Protein AF-A0A453FFB7-F1 (afdb_monomer)

Mean predicted aligned error: 6.85 Å

Radius of gyration: 14.03 Å; Cα contacts (8 Å, |Δi|>4): 52; chains: 1; bounding box: 29×17×42 Å

pLDDT: mean 82.67, std 14.17, range [51.06, 96.06]

Sequence (60 aa):
IYGPSLYNDYGAEVYPGADDAIQTAKKTNTSESWQSVQHEIHRIARVISQAALVLSGGLT

Solvent-accessible surface area (backbone atoms only — not comparable to full-atom values): 3405 Å² total; per-residue (Å²): 101,71,38,80,26,96,89,41,88,88,51,77,34,79,38,22,69,41,53,51,26,47,56,49,18,72,73,67,69,43,75,67,37,48,48,50,29,52,50,37,52,50,51,53,55,50,53,53,50,50,53,52,34,41,74,70,63,76,55,125

Nearest PDB structures (foldseek):
  2p61-assembly1_A  TM=8.599E-01  e=3.666E+00  Thermotoga maritima MSB8
  2ic6-assembly1_A  TM=8.538E-01  e=4.812E+00  Orthohantavirus sinnombreense
  2ic9-assembly1_A  TM=7.323E-01  e=2.990E+00  Orthohantavirus sinnombreense
  8glt-assembly1_0  TM=8.773E-01  e=7.746E+00  synthetic construct

Organism: Aegilops tauschii subsp. strangulata (NCBI:txid200361)

Secondary structure (DSSP, 8-state):
-EEEETTEEEEEEESHHHHHHHHHHHHH--HHHHHHHHHHHHHHHHHHHHHHHHHTTS--

Foldseek 3Di:
DWDAAPVDRDDGDDLRQLVNLVVVCVVPVDPVSVVSNVVSVVVVVVVVVVVVCVVVVVDD

InterPro domains:
  IPR007365 Transferrin receptor-like, dimerisation domain [PF04253] (1-55)
  IPR036757 Transferrin receptor-like, dimerisation domain superfamily [G3DSA:1.20.930.40] (1-57)
  IPR036757 Transferrin receptor-like, dimerisation domain superfamily [SSF47672] (1-57)

Structure (mmCIF, N/CA/C/O backbone):
data_AF-A0A453FFB7-F1
#
_entry.id   AF-A0A453FFB7-F1
#
loop_
_atom_site.group_PDB
_atom_site.id
_atom_site.type_symbol
_atom_site.label_atom_id
_atom_site.label_alt_id
_atom_site.label_comp_id
_atom_site.label_asym_id
_atom_site.label_entity_id
_atom_site.label_seq_id
_atom_site.pdbx_PDB_ins_code
_atom_site.Cartn_x
_atom_site.Cartn_y
_atom_site.Cartn_z
_atom_site.occupancy
_atom_site.B_iso_or_equiv
_atom_site.auth_seq_id
_atom_site.auth_comp_id
_atom_site.auth_asym_id
_atom_site.auth_atom_id
_atom_site.pdbx_PDB_model_num
ATOM 1 N N . ILE A 1 1 ? 5.764 2.576 -2.186 1.00 68.94 1 ILE A N 1
ATOM 2 C CA . ILE A 1 1 ? 6.523 1.422 -1.639 1.00 68.94 1 ILE A CA 1
ATOM 3 C C . ILE A 1 1 ? 7.385 1.885 -0.480 1.00 68.94 1 ILE A C 1
ATOM 5 O O . ILE A 1 1 ? 7.228 1.333 0.592 1.00 68.94 1 ILE A O 1
ATOM 9 N N . TYR A 1 2 ? 8.182 2.937 -0.653 1.00 71.19 2 TYR A N 1
ATOM 10 C CA . TYR A 1 2 ? 8.849 3.629 0.451 1.00 71.19 2 TYR A CA 1
ATOM 11 C C . TYR A 1 2 ? 8.227 5.010 0.644 1.00 71.19 2 TYR A C 1
ATOM 13 O O . TYR A 1 2 ? 7.804 5.627 -0.337 1.00 71.19 2 TYR A O 1
ATOM 21 N N . GLY A 1 3 ? 8.156 5.474 1.885 1.00 67.00 3 GLY A N 1
ATOM 22 C CA . GLY A 1 3 ? 7.705 6.818 2.228 1.00 67.00 3 GLY A CA 1
ATOM 23 C C . GLY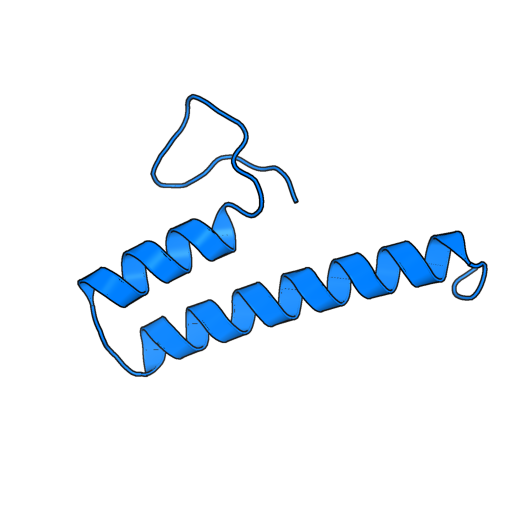 A 1 3 ? 7.824 7.067 3.733 1.00 67.00 3 GLY A C 1
ATOM 24 O O . GLY A 1 3 ? 8.027 6.108 4.479 1.00 67.00 3 GLY A O 1
ATOM 25 N N . PRO A 1 4 ? 7.725 8.331 4.169 1.00 60.88 4 PRO A N 1
ATOM 26 C CA . PRO A 1 4 ? 7.636 8.652 5.589 1.00 60.88 4 PRO A CA 1
ATOM 27 C C . PRO A 1 4 ? 6.354 8.040 6.173 1.00 60.88 4 PRO A C 1
ATOM 29 O O . PRO A 1 4 ? 5.305 8.064 5.525 1.00 60.88 4 PRO A O 1
ATOM 32 N N . SER A 1 5 ? 6.467 7.455 7.362 1.00 59.81 5 SER A N 1
ATOM 33 C CA . SER A 1 5 ? 5.369 6.855 8.125 1.00 59.81 5 SER A CA 1
ATOM 34 C C . SER A 1 5 ? 4.855 7.862 9.146 1.00 59.81 5 SER A C 1
ATOM 36 O O . SER A 1 5 ? 5.655 8.587 9.740 1.00 59.81 5 SER A O 1
ATOM 38 N N . LEU A 1 6 ? 3.540 7.914 9.385 1.00 62.34 6 LEU A N 1
ATOM 39 C CA . LEU A 1 6 ? 2.969 8.820 10.393 1.00 62.34 6 LEU A CA 1
ATOM 40 C C . LEU A 1 6 ? 3.438 8.484 11.818 1.00 62.34 6 LEU A C 1
ATOM 42 O O . LEU A 1 6 ? 3.322 9.323 12.713 1.00 62.34 6 LEU A O 1
ATOM 46 N N . TYR A 1 7 ? 3.957 7.271 12.035 1.00 58.84 7 TYR A N 1
ATOM 47 C CA . TYR A 1 7 ? 4.379 6.786 13.348 1.00 58.84 7 TYR A CA 1
ATOM 48 C C . TYR A 1 7 ? 5.899 6.597 13.496 1.00 58.84 7 TYR A C 1
ATOM 50 O O . TYR A 1 7 ? 6.350 6.270 14.596 1.00 58.84 7 TYR A O 1
ATOM 58 N N . ASN A 1 8 ? 6.695 6.828 12.443 1.00 56.03 8 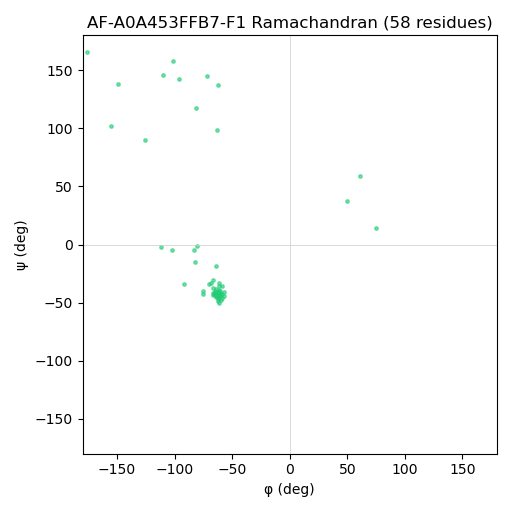ASN A N 1
ATOM 59 C CA . ASN A 1 8 ? 8.153 6.671 12.475 1.00 56.03 8 ASN A CA 1
ATOM 60 C C . ASN A 1 8 ? 8.861 7.536 11.407 1.00 56.03 8 ASN A C 1
ATOM 62 O O . ASN A 1 8 ? 8.932 7.171 10.235 1.00 56.03 8 ASN A O 1
ATOM 66 N N . ASP A 1 9 ? 9.434 8.667 11.831 1.00 55.97 9 ASP A N 1
ATOM 67 C CA . ASP A 1 9 ? 10.143 9.627 10.963 1.00 55.97 9 ASP A CA 1
ATOM 68 C C . ASP A 1 9 ? 11.617 9.255 10.680 1.00 55.97 9 ASP A C 1
ATOM 70 O O . ASP A 1 9 ? 12.295 9.948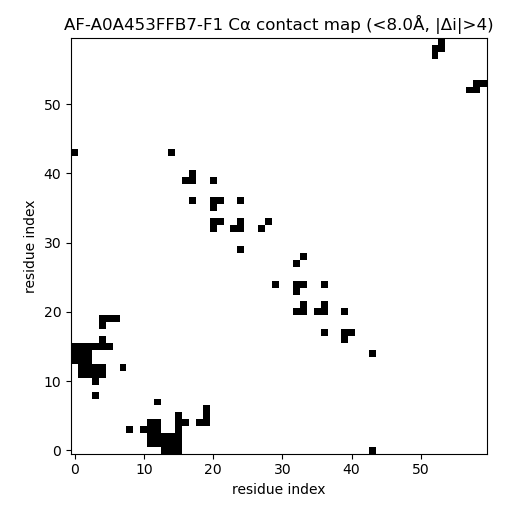 9.920 1.00 55.97 9 ASP A O 1
ATOM 74 N N . TYR A 1 10 ? 12.154 8.185 11.288 1.00 54.00 10 TYR A N 1
ATOM 75 C CA . TYR A 1 10 ? 13.599 7.892 11.252 1.00 54.00 10 TYR A CA 1
ATOM 76 C C . TYR A 1 10 ? 14.013 6.787 10.263 1.00 54.00 10 TYR A C 1
ATOM 78 O O . TYR A 1 10 ? 15.206 6.548 10.069 1.00 54.00 10 TYR A O 1
ATOM 86 N N . GLY A 1 11 ? 13.062 6.119 9.604 1.00 54.31 11 GLY A N 1
ATOM 87 C CA . GLY A 1 11 ? 13.345 5.052 8.645 1.00 54.31 11 GLY A CA 1
ATOM 88 C C . GLY A 1 11 ? 12.293 4.978 7.547 1.00 54.31 11 GLY A C 1
ATOM 89 O O . GLY A 1 11 ? 11.104 5.102 7.812 1.00 54.31 11 GLY A O 1
ATOM 90 N N . ALA A 1 12 ? 12.729 4.770 6.303 1.00 51.06 12 ALA A N 1
ATOM 91 C CA . ALA A 1 12 ? 11.818 4.483 5.203 1.00 51.06 12 ALA A CA 1
ATOM 92 C C . ALA A 1 12 ? 11.105 3.152 5.480 1.00 51.06 12 ALA A C 1
ATOM 94 O O . ALA A 1 12 ? 11.663 2.079 5.240 1.00 51.06 12 ALA A O 1
ATOM 95 N N . GLU A 1 13 ? 9.883 3.219 6.002 1.00 61.81 13 GLU A N 1
ATOM 96 C CA . GLU A 1 13 ? 9.059 2.034 6.184 1.00 61.81 13 GLU A CA 1
ATOM 97 C C . GLU A 1 13 ? 8.562 1.525 4.832 1.00 61.81 13 GLU A C 1
ATOM 99 O O . GLU A 1 13 ? 8.318 2.276 3.877 1.00 61.81 13 GLU A O 1
ATOM 104 N N . VAL A 1 14 ? 8.463 0.202 4.735 1.00 66.19 14 VAL A N 1
ATOM 105 C CA . VAL A 1 14 ? 7.923 -0.462 3.556 1.00 66.19 14 VAL A CA 1
ATOM 106 C C . VAL A 1 14 ? 6.401 -0.415 3.674 1.00 66.19 14 VAL A C 1
ATOM 108 O O . VAL A 1 14 ? 5.835 -0.997 4.590 1.00 66.19 14 VAL A O 1
ATOM 111 N N . TYR A 1 15 ? 5.745 0.265 2.734 1.00 77.75 15 TYR A N 1
ATOM 112 C CA . TYR A 1 15 ? 4.293 0.493 2.700 1.00 77.75 15 TYR A CA 1
ATOM 113 C C . TYR A 1 15 ? 3.738 1.277 3.910 1.00 77.75 15 TYR A C 1
ATOM 115 O O . TYR A 1 15 ? 2.816 0.795 4.568 1.00 77.75 15 TYR A O 1
ATOM 123 N N . PRO A 1 16 ? 4.211 2.516 4.156 1.00 79.75 16 PRO A N 1
ATOM 124 C CA . PRO A 1 16 ? 3.846 3.294 5.346 1.00 79.75 16 PRO A CA 1
ATOM 125 C C . PRO A 1 16 ? 2.329 3.493 5.486 1.00 79.75 16 PRO A C 1
ATOM 127 O O . PRO A 1 16 ? 1.777 3.276 6.553 1.00 79.75 16 PRO A O 1
ATOM 130 N N . GLY A 1 17 ? 1.616 3.766 4.386 1.00 82.62 17 GLY A N 1
ATOM 131 C CA . GLY A 1 17 ? 0.157 3.934 4.422 1.00 82.62 17 GLY A CA 1
ATOM 132 C C . GLY A 1 17 ? -0.611 2.688 4.885 1.00 82.62 17 GLY A C 1
ATOM 133 O O . GLY A 1 17 ? -1.630 2.813 5.560 1.00 82.62 17 GLY A O 1
ATOM 134 N N . ALA A 1 18 ? -0.113 1.485 4.580 1.00 86.75 18 ALA A N 1
ATOM 135 C CA . ALA A 1 18 ? -0.728 0.250 5.059 1.00 86.75 18 ALA A CA 1
ATOM 136 C C . ALA A 1 18 ? -0.418 0.004 6.540 1.00 86.75 18 ALA A C 1
ATOM 138 O O . ALA A 1 18 ? -1.312 -0.417 7.274 1.00 86.75 18 ALA A O 1
ATOM 139 N N . ASP A 1 19 ? 0.812 0.284 6.980 1.00 85.00 19 ASP A N 1
ATOM 140 C CA . ASP A 1 19 ? 1.176 0.179 8.395 1.00 85.00 19 ASP A CA 1
ATOM 141 C C . ASP A 1 19 ? 0.352 1.155 9.249 1.00 85.00 19 ASP A C 1
ATOM 143 O O . ASP A 1 19 ? -0.332 0.738 10.189 1.00 85.00 19 ASP A O 1
ATOM 147 N N . ASP A 1 20 ? 0.278 2.418 8.824 1.00 86.44 20 ASP A N 1
ATOM 148 C CA . ASP A 1 20 ? -0.502 3.468 9.477 1.00 86.44 20 ASP A CA 1
ATOM 149 C C . ASP A 1 20 ? -1.992 3.091 9.587 1.00 86.44 20 ASP A C 1
ATOM 151 O O . ASP A 1 20 ? -2.624 3.238 10.645 1.00 86.44 20 ASP A O 1
ATOM 155 N N . ALA A 1 21 ? -2.562 2.551 8.502 1.00 88.81 21 ALA A N 1
ATOM 156 C CA . ALA A 1 21 ? -3.945 2.086 8.472 1.00 88.81 21 ALA A CA 1
ATOM 157 C C . ALA A 1 21 ? -4.172 0.903 9.426 1.00 88.81 21 ALA A C 1
ATOM 159 O O . ALA A 1 21 ? -5.174 0.882 10.144 1.00 88.81 21 ALA A O 1
ATOM 160 N N . ILE A 1 22 ? -3.245 -0.060 9.488 1.00 89.38 22 ILE A N 1
ATOM 161 C CA . ILE A 1 22 ? -3.338 -1.220 10.390 1.00 89.38 22 ILE A CA 1
ATOM 162 C C . ILE A 1 22 ? -3.235 -0.778 11.850 1.00 89.38 22 ILE A C 1
ATOM 164 O O . ILE A 1 22 ? -4.007 -1.252 12.689 1.00 89.38 22 ILE A O 1
ATOM 168 N N . GLN A 1 23 ? -2.316 0.133 12.177 1.00 90.12 23 GLN A N 1
ATOM 169 C CA . GLN A 1 23 ? -2.202 0.682 13.528 1.00 90.12 23 GLN A CA 1
ATOM 170 C C . GLN A 1 23 ? -3.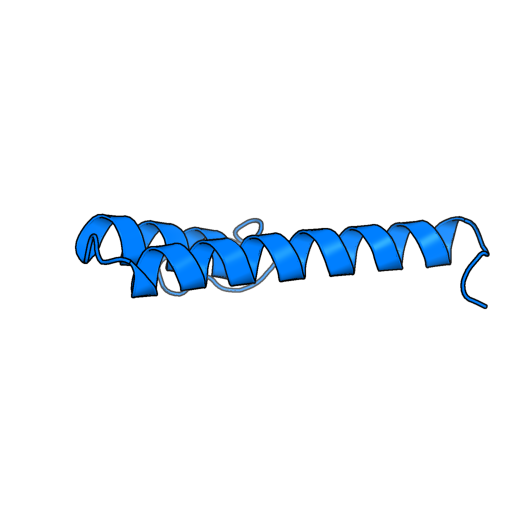487 1.406 13.946 1.00 90.12 23 GLN A C 1
ATOM 172 O O . GLN A 1 23 ? -3.980 1.214 15.061 1.00 90.12 23 GLN A O 1
ATOM 177 N N . THR A 1 24 ? -4.069 2.192 13.039 1.00 90.00 24 THR A N 1
ATOM 178 C CA . THR A 1 24 ? -5.335 2.898 13.272 1.00 90.00 24 THR A CA 1
ATOM 179 C C . THR A 1 24 ? -6.502 1.926 13.442 1.00 90.00 24 THR A C 1
ATOM 181 O O . THR A 1 24 ? -7.310 2.082 14.363 1.00 90.00 24 THR A O 1
ATOM 184 N N . ALA A 1 25 ? -6.571 0.881 12.614 1.00 92.31 25 ALA A N 1
ATOM 185 C CA . ALA A 1 25 ? -7.603 -0.148 12.697 1.00 92.31 25 ALA A CA 1
ATOM 186 C C . ALA A 1 25 ? -7.516 -0.962 13.990 1.00 92.31 25 ALA A C 1
ATOM 188 O O . ALA A 1 25 ? -8.536 -1.190 14.632 1.00 92.31 25 ALA A O 1
ATOM 189 N N . LYS A 1 26 ? -6.310 -1.310 14.450 1.00 92.81 26 LYS A N 1
ATOM 190 C CA . LYS A 1 26 ? -6.114 -1.970 15.752 1.00 92.81 26 LYS A CA 1
ATOM 191 C C . LYS A 1 26 ? -6.580 -1.107 16.930 1.00 92.81 26 LYS A C 1
ATOM 193 O O . LYS A 1 26 ? -7.097 -1.650 17.899 1.00 92.81 26 LYS A O 1
ATOM 198 N N . LYS A 1 27 ? -6.400 0.219 16.854 1.00 91.94 27 LYS A N 1
ATOM 199 C CA . LYS A 1 27 ? -6.812 1.164 17.911 1.00 91.94 27 LYS A CA 1
ATOM 200 C C . LYS A 1 27 ? -8.323 1.400 17.940 1.00 91.94 27 LYS A C 1
ATOM 202 O O . LYS A 1 27 ? -8.907 1.472 19.013 1.00 91.94 27 LYS A O 1
ATOM 207 N N . THR A 1 28 ? -8.941 1.557 16.772 1.00 93.69 28 THR A N 1
ATOM 208 C CA . THR A 1 28 ? -10.364 1.930 16.645 1.00 93.69 28 THR A CA 1
ATOM 209 C C . THR A 1 28 ? -11.297 0.723 16.557 1.00 93.69 28 THR A C 1
ATOM 211 O O . THR A 1 28 ? -12.410 0.777 17.065 1.00 93.69 28 THR A O 1
ATOM 214 N N . ASN A 1 29 ? -10.838 -0.366 15.936 1.00 92.56 29 ASN A N 1
ATOM 215 C CA . ASN A 1 29 ? -11.545 -1.628 15.725 1.00 92.56 29 ASN A CA 1
ATOM 216 C C . ASN A 1 29 ? -12.960 -1.482 15.127 1.00 92.56 29 ASN A C 1
ATOM 218 O O . ASN A 1 29 ? -13.885 -2.208 15.490 1.00 92.56 29 ASN A O 1
ATOM 222 N N . THR A 1 30 ? -13.134 -0.530 14.208 1.00 95.56 30 THR A N 1
ATOM 223 C CA . THR A 1 30 ? -14.391 -0.281 13.493 1.00 95.56 30 THR A CA 1
ATOM 224 C C . THR A 1 30 ? -14.345 -0.879 12.090 1.00 95.56 30 THR A C 1
ATOM 226 O O . THR A 1 30 ? -13.280 -1.070 11.507 1.00 95.56 30 THR A O 1
ATOM 229 N N . SER A 1 31 ? -15.512 -1.144 11.497 1.00 94.62 31 SER A N 1
ATOM 230 C CA . SER A 1 31 ? -15.574 -1.611 10.104 1.00 94.62 31 SER A 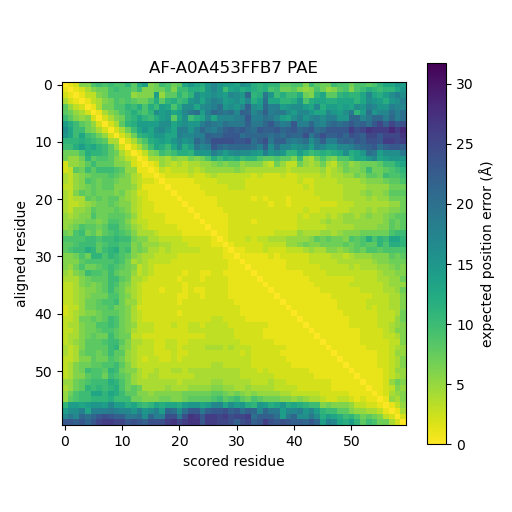CA 1
ATOM 231 C C . SER A 1 31 ? -14.936 -0.613 9.129 1.00 94.62 31 SER A C 1
ATOM 233 O O . SER A 1 31 ? -14.319 -1.024 8.153 1.00 94.62 31 SER A O 1
ATOM 235 N N . GLU A 1 32 ? -15.071 0.687 9.389 1.00 94.50 32 GLU A N 1
ATOM 236 C CA . GLU A 1 32 ? -14.522 1.754 8.545 1.00 94.50 32 GLU A CA 1
ATOM 237 C C . GLU A 1 32 ? -12.990 1.758 8.553 1.00 94.50 32 GLU A C 1
ATOM 239 O O . GLU A 1 32 ? -12.364 1.877 7.501 1.00 94.50 32 GLU A O 1
ATOM 244 N N . SER A 1 33 ? -12.355 1.561 9.714 1.00 90.62 33 SER A N 1
ATOM 245 C CA . SER A 1 33 ? -10.892 1.528 9.776 1.00 90.62 33 SER A CA 1
ATOM 246 C C . SER A 1 33 ? -10.313 0.279 9.113 1.00 90.62 33 SER A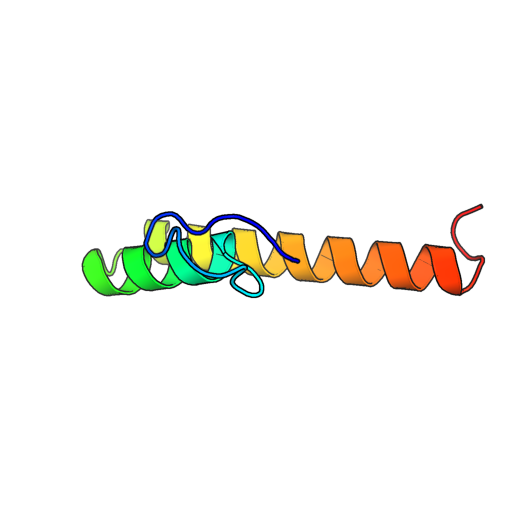 C 1
ATOM 248 O O . SER A 1 33 ? -9.288 0.364 8.436 1.00 90.62 33 SER A O 1
ATOM 250 N N . TRP A 1 34 ? -11.008 -0.858 9.187 1.00 93.62 34 TRP A N 1
ATOM 251 C CA . TRP A 1 34 ? -10.653 -2.053 8.417 1.00 93.62 34 TRP A CA 1
ATOM 252 C C . TRP A 1 34 ? -10.878 -1.891 6.904 1.00 93.62 34 TRP A C 1
ATOM 254 O O . TRP A 1 34 ? -10.092 -2.419 6.116 1.00 93.62 34 TRP A O 1
ATOM 264 N N . GLN A 1 35 ? -11.887 -1.126 6.474 1.00 96.06 35 GLN A N 1
ATOM 265 C CA . GLN A 1 35 ? -12.060 -0.764 5.059 1.00 96.06 35 GLN A CA 1
ATOM 266 C C . GLN A 1 35 ? -10.903 0.105 4.549 1.00 96.06 35 GLN A C 1
ATOM 268 O O . GLN A 1 35 ? -10.421 -0.115 3.437 1.00 96.06 35 GLN A O 1
ATOM 273 N N . SER A 1 36 ? -10.395 1.031 5.365 1.00 92.25 36 SER A N 1
ATOM 274 C CA . SER A 1 36 ? -9.198 1.813 5.023 1.00 92.25 36 SER A CA 1
ATOM 275 C C . SER A 1 36 ? -7.964 0.926 4.823 1.00 92.25 36 SER A C 1
ATOM 277 O O . SER A 1 36 ? -7.216 1.124 3.867 1.00 92.25 36 SER A O 1
ATOM 279 N N . VAL A 1 37 ? -7.784 -0.117 5.645 1.00 93.12 37 VAL A N 1
ATOM 280 C CA . VAL A 1 37 ? -6.711 -1.113 5.440 1.00 93.12 37 VAL A CA 1
ATOM 281 C C . VAL A 1 37 ? -6.872 -1.835 4.099 1.00 93.12 37 VAL A C 1
ATOM 283 O O . VAL A 1 37 ? -5.909 -1.970 3.343 1.00 93.12 37 VAL A O 1
ATOM 286 N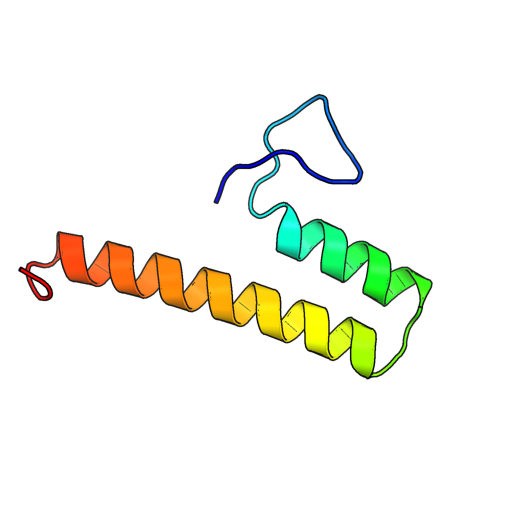 N . GLN A 1 38 ? -8.090 -2.275 3.770 1.00 94.69 38 GLN A N 1
ATOM 287 C CA . GLN A 1 38 ? -8.369 -2.928 2.485 1.00 94.69 38 GLN A CA 1
ATOM 288 C C . GLN A 1 38 ? -8.070 -2.006 1.295 1.00 94.69 38 GLN A C 1
ATOM 290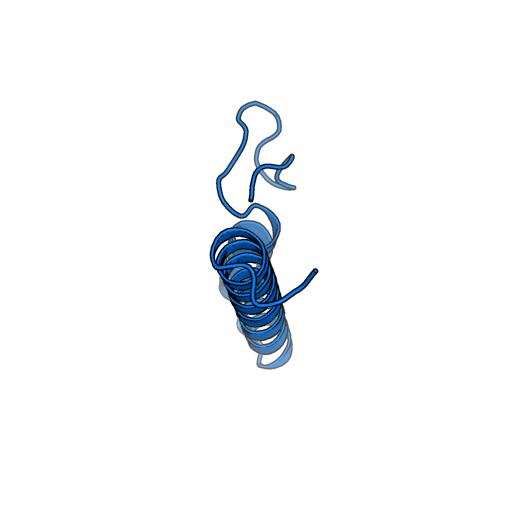 O O . GLN A 1 38 ? -7.508 -2.458 0.294 1.00 94.69 38 GLN A O 1
ATOM 295 N N . HIS A 1 39 ? -8.401 -0.718 1.412 1.00 95.00 39 HIS A N 1
ATOM 296 C CA . HIS A 1 39 ? -8.100 0.284 0.393 1.00 95.00 39 HIS A CA 1
ATOM 297 C C . HIS A 1 39 ? -6.591 0.387 0.133 1.00 95.00 39 HIS A C 1
ATOM 299 O O . HIS A 1 39 ? -6.156 0.358 -1.023 1.00 95.00 39 HIS A O 1
ATOM 305 N N . GLU A 1 40 ? -5.779 0.472 1.188 1.00 92.50 40 GLU A N 1
ATOM 306 C CA . GLU A 1 40 ? -4.323 0.586 1.058 1.00 92.50 40 GLU A CA 1
ATOM 307 C C . GLU A 1 40 ? -3.700 -0.663 0.426 1.00 92.50 40 GLU A C 1
ATOM 309 O O . GLU A 1 40 ? -2.879 -0.554 -0.490 1.00 92.50 40 GLU A O 1
ATOM 314 N N . ILE A 1 41 ? -4.162 -1.855 0.814 1.00 93.00 41 ILE A N 1
ATOM 315 C CA . ILE A 1 41 ? -3.737 -3.116 0.187 1.00 93.00 41 ILE A CA 1
ATOM 316 C C . ILE A 1 41 ? -4.086 -3.124 -1.308 1.00 93.00 41 ILE A C 1
ATOM 318 O O . ILE A 1 41 ? -3.246 -3.486 -2.138 1.00 93.00 41 ILE A O 1
ATOM 322 N N . HIS A 1 42 ? -5.294 -2.684 -1.675 1.00 94.88 42 HIS A N 1
ATOM 323 C CA . HIS A 1 42 ? -5.707 -2.601 -3.077 1.00 94.88 42 HIS A CA 1
ATOM 324 C C . HIS A 1 42 ? -4.823 -1.637 -3.881 1.00 94.88 42 HIS A C 1
ATOM 326 O O . HIS A 1 42 ? -4.381 -1.974 -4.985 1.00 94.88 42 HIS A O 1
ATOM 332 N N . ARG A 1 43 ? -4.511 -0.458 -3.325 1.00 92.44 43 ARG A N 1
ATOM 333 C CA . ARG A 1 43 ? -3.597 0.508 -3.957 1.00 92.44 43 ARG A CA 1
ATOM 334 C C . ARG A 1 43 ? -2.217 -0.097 -4.196 1.00 92.44 43 ARG A C 1
ATOM 336 O O . ARG A 1 43 ? -1.686 0.039 -5.298 1.00 92.44 43 ARG A O 1
ATOM 343 N N . ILE A 1 44 ? -1.655 -0.789 -3.204 1.00 91.75 44 ILE A N 1
ATOM 344 C CA . ILE A 1 44 ? -0.338 -1.434 -3.314 1.00 91.75 44 ILE A CA 1
ATOM 345 C C . ILE A 1 44 ? -0.343 -2.494 -4.417 1.00 91.75 44 ILE A C 1
ATOM 347 O O . ILE A 1 44 ? 0.505 -2.452 -5.311 1.00 91.75 44 ILE A O 1
ATOM 351 N N . ALA A 1 45 ? -1.324 -3.399 -4.398 1.00 93.19 45 ALA A N 1
ATOM 352 C CA . ALA A 1 45 ? -1.444 -4.460 -5.395 1.00 93.19 45 ALA A CA 1
ATOM 353 C C . ALA A 1 45 ? -1.566 -3.894 -6.817 1.00 93.19 45 ALA A C 1
ATOM 355 O O . ALA A 1 45 ? -0.905 -4.374 -7.742 1.00 93.19 45 ALA A O 1
ATOM 356 N N . ARG A 1 46 ? -2.361 -2.831 -6.989 1.00 93.88 46 ARG A N 1
ATOM 357 C CA . ARG A 1 46 ? -2.524 -2.152 -8.277 1.00 93.88 46 ARG A CA 1
ATOM 358 C C . ARG A 1 46 ? -1.212 -1.549 -8.775 1.00 93.88 46 ARG A C 1
ATOM 360 O O . ARG A 1 46 ? -0.877 -1.748 -9.939 1.00 93.88 46 ARG A O 1
ATOM 367 N N . VAL A 1 47 ? -0.468 -0.843 -7.923 1.00 93.25 47 VAL A N 1
ATOM 368 C CA . VAL A 1 47 ? 0.811 -0.221 -8.314 1.00 93.25 47 VAL A CA 1
ATO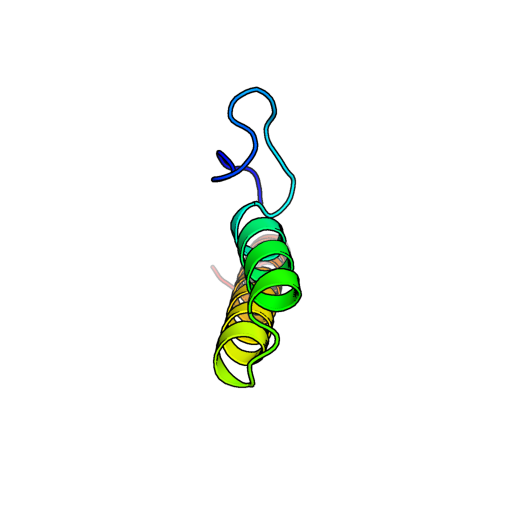M 369 C C . VAL A 1 47 ? 1.847 -1.278 -8.697 1.00 93.25 47 VAL A C 1
ATOM 371 O O . VAL A 1 47 ? 2.503 -1.134 -9.726 1.00 93.25 47 VAL A O 1
ATOM 374 N N . ILE A 1 48 ? 1.961 -2.364 -7.926 1.00 92.06 48 ILE A N 1
ATOM 375 C CA . ILE A 1 48 ? 2.880 -3.471 -8.241 1.00 92.06 48 ILE A CA 1
ATOM 376 C C . ILE A 1 48 ? 2.495 -4.129 -9.569 1.00 92.06 48 ILE A C 1
ATOM 378 O O . ILE A 1 48 ? 3.358 -4.362 -10.412 1.00 92.06 48 ILE A O 1
ATOM 382 N N . SER A 1 49 ? 1.201 -4.374 -9.787 1.00 93.56 49 SER A N 1
ATOM 383 C CA . SER A 1 49 ? 0.706 -4.967 -11.035 1.00 93.56 49 SER A CA 1
ATOM 384 C C . SER A 1 49 ? 0.999 -4.074 -12.240 1.00 93.56 49 SER A C 1
ATOM 386 O O . SER A 1 49 ? 1.455 -4.557 -13.270 1.00 93.56 49 SER A O 1
ATOM 388 N N . GLN A 1 50 ? 0.792 -2.761 -12.110 1.00 92.38 50 GLN A N 1
ATOM 389 C CA . GLN A 1 50 ? 1.115 -1.803 -13.168 1.00 92.38 50 GLN A CA 1
ATOM 390 C C . GLN A 1 50 ? 2.618 -1.753 -13.456 1.00 92.38 50 GLN A C 1
ATOM 392 O O . GLN A 1 50 ? 3.009 -1.796 -14.618 1.00 92.38 50 GLN A O 1
ATOM 397 N N . ALA A 1 51 ? 3.463 -1.726 -12.423 1.00 90.31 51 ALA A N 1
ATOM 398 C CA . ALA A 1 51 ? 4.912 -1.761 -12.601 1.00 90.31 51 ALA A CA 1
ATOM 399 C C . ALA A 1 51 ? 5.365 -3.050 -13.309 1.00 90.31 51 ALA A C 1
ATOM 401 O O . ALA A 1 51 ? 6.170 -2.993 -14.237 1.00 90.31 51 ALA A O 1
ATOM 402 N N . ALA A 1 52 ? 4.803 -4.200 -12.928 1.00 92.69 52 ALA A N 1
ATOM 403 C CA . ALA A 1 52 ? 5.078 -5.474 -13.585 1.00 92.69 52 ALA A CA 1
ATOM 404 C C . ALA A 1 52 ? 4.650 -5.471 -15.064 1.00 92.69 52 ALA A C 1
ATOM 406 O O . ALA A 1 52 ? 5.394 -5.961 -15.909 1.00 92.69 52 ALA A O 1
ATOM 407 N N . LEU A 1 53 ? 3.490 -4.885 -15.385 1.00 92.44 53 LEU A N 1
ATOM 408 C CA . LEU A 1 53 ? 2.991 -4.764 -16.761 1.00 92.44 53 LEU A CA 1
ATOM 409 C C . LEU A 1 53 ? 3.853 -3.848 -17.639 1.00 92.44 53 LEU A C 1
ATOM 411 O O . LEU A 1 53 ? 4.048 -4.138 -18.818 1.00 92.44 53 LEU A O 1
ATOM 415 N N . VAL A 1 54 ? 4.381 -2.757 -17.080 1.00 91.25 54 VAL A N 1
ATOM 416 C CA . VAL A 1 54 ? 5.333 -1.886 -17.790 1.00 91.25 54 VAL A CA 1
ATOM 417 C C . VAL A 1 54 ? 6.619 -2.656 -18.092 1.00 91.25 54 VAL A C 1
ATOM 419 O O . VAL A 1 54 ? 7.107 -2.633 -19.218 1.00 91.25 54 VAL A O 1
ATOM 422 N N . LEU A 1 55 ? 7.142 -3.402 -17.114 1.00 88.69 55 LEU A N 1
ATOM 423 C CA . LEU A 1 55 ? 8.362 -4.196 -17.291 1.00 88.69 55 LEU A CA 1
ATOM 424 C C . LEU A 1 55 ? 8.195 -5.350 -18.288 1.00 88.69 55 LEU A C 1
ATOM 426 O O . LEU A 1 55 ? 9.158 -5.710 -18.959 1.00 88.69 55 LEU A O 1
ATOM 430 N N . SER A 1 56 ? 6.995 -5.923 -18.411 1.00 91.25 56 SER A N 1
ATOM 431 C CA . SER A 1 56 ? 6.705 -6.965 -19.403 1.00 91.25 56 SER A CA 1
ATOM 432 C C . SER A 1 56 ? 6.418 -6.422 -20.809 1.00 91.25 56 SER A C 1
ATOM 434 O O . SER A 1 56 ? 6.192 -7.213 -21.723 1.00 91.25 56 SER A O 1
ATOM 436 N N . GLY A 1 57 ? 6.427 -5.096 -20.998 1.00 84.25 57 GLY A N 1
ATOM 437 C CA . GLY A 1 57 ? 6.137 -4.451 -22.282 1.00 84.25 57 GLY A CA 1
ATOM 438 C C . GLY A 1 57 ? 4.654 -4.451 -22.668 1.00 84.25 57 GLY A C 1
ATOM 439 O O . GLY A 1 57 ? 4.329 -4.190 -23.822 1.00 84.25 57 GLY A O 1
ATOM 440 N N . GLY A 1 58 ? 3.747 -4.753 -21.730 1.00 77.38 58 GLY A N 1
ATOM 441 C CA . GLY A 1 58 ? 2.296 -4.763 -21.964 1.00 77.38 58 GLY A CA 1
ATOM 442 C C . GLY A 1 58 ? 1.631 -3.384 -21.870 1.00 77.38 58 GLY A C 1
ATOM 443 O O . GLY A 1 58 ? 0.493 -3.224 -22.306 1.00 77.38 58 GLY A O 1
ATOM 444 N N . LEU A 1 59 ? 2.330 -2.397 -21.304 1.00 63.69 59 LEU A N 1
ATOM 445 C CA . LEU A 1 59 ? 1.927 -0.992 -21.257 1.00 63.69 59 LEU A CA 1
ATOM 446 C C . LEU A 1 59 ? 3.075 -0.163 -21.858 1.00 63.69 59 LEU A C 1
ATOM 448 O O . LEU A 1 59 ? 4.020 0.183 -21.150 1.00 63.69 59 LEU A O 1
ATOM 452 N N . THR A 1 60 ? 3.042 0.059 -23.173 1.00 56.84 60 THR A N 1
ATOM 453 C CA . THR A 1 60 ? 3.931 1.014 -23.862 1.00 56.84 60 THR A CA 1
ATOM 454 C C . THR A 1 60 ? 3.362 2.417 -23.791 1.00 56.84 60 THR A C 1
ATOM 456 O O . THR A 1 60 ? 2.150 2.539 -24.090 1.00 56.84 60 THR A O 1
#